Protein AF-A0A7K2XNW2-F1 (afdb_monomer_lite)

Foldseek 3Di:
DKAALLLLVQLQVCCPPPRVHQKWWKDAPRIIDGQADFPLLVVQCVVCVVVVVNVLFDDGDRDDRSPDDDADDPDDDPDRGMDTPGHHPDPDIDHHHNVSSNVSRVSSSVVVVVVVVVVPPDDDPDPPDPDDDPVPDD

Radius of gyration: 20.9 Å; chains: 1; bounding box: 49×39×75 Å

pLDDT: mean 84.04, std 12.03, range [52.31, 97.38]

Sequence (138 aa):
VNVDPVFGRRMLDKLWTEGPGSGPVAVHRGRTLLFAAPGTAQRLPALLDWEEWGEEVPRPLCHGLGDAVTVPPLAPSGSAGPRWLVAPDTRHPWLPGPEVVLWACVRAVRAASAADVRVSIFPPADPGANVYDVSRRR

Structure (mmCIF, N/CA/C/O backbone):
data_AF-A0A7K2XNW2-F1
#
_e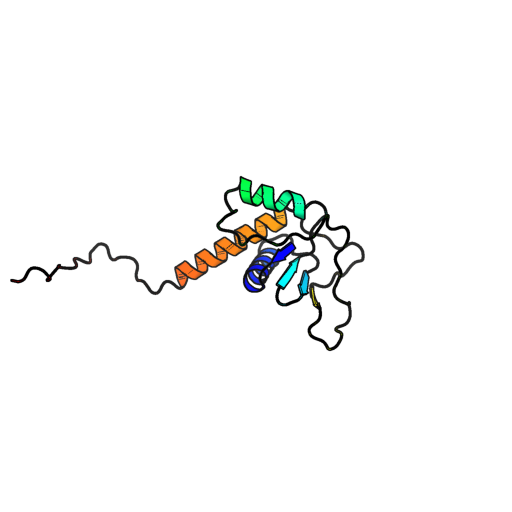ntry.id   AF-A0A7K2XNW2-F1
#
loop_
_atom_site.group_PDB
_atom_site.id
_atom_site.type_symbol
_atom_site.label_atom_id
_atom_site.label_alt_id
_atom_site.label_comp_id
_atom_site.label_asym_id
_atom_site.label_entity_id
_atom_site.label_seq_id
_atom_site.pdbx_PDB_ins_code
_atom_site.Cartn_x
_atom_site.Cartn_y
_atom_site.Cartn_z
_atom_site.occupancy
_atom_site.B_iso_or_equiv
_atom_site.auth_seq_id
_atom_site.auth_comp_id
_atom_site.auth_asym_id
_atom_site.auth_atom_id
_atom_site.pdbx_PDB_model_num
ATOM 1 N N . VAL A 1 1 ? 7.592 -0.629 1.843 1.00 90.25 1 VAL A N 1
ATOM 2 C CA . VAL A 1 1 ? 6.930 -0.532 3.165 1.00 90.25 1 VAL A CA 1
ATOM 3 C C . VAL A 1 1 ? 6.565 -1.932 3.629 1.00 90.25 1 VAL A C 1
ATOM 5 O O . VAL A 1 1 ? 5.984 -2.677 2.853 1.00 90.25 1 VAL A O 1
ATOM 8 N N . ASN A 1 2 ? 6.973 -2.325 4.833 1.00 91.75 2 ASN A N 1
ATOM 9 C CA . ASN A 1 2 ? 6.875 -3.691 5.339 1.00 91.75 2 ASN A CA 1
ATOM 10 C C . ASN A 1 2 ? 6.042 -3.733 6.626 1.00 91.75 2 ASN A C 1
ATOM 12 O O . ASN A 1 2 ? 6.386 -3.103 7.627 1.00 91.75 2 ASN A O 1
ATOM 16 N N . VAL A 1 3 ? 4.958 -4.500 6.607 1.00 94.31 3 VAL A N 1
ATOM 17 C CA . VAL A 1 3 ? 3.969 -4.556 7.686 1.00 94.31 3 VAL A CA 1
ATOM 18 C C . VAL A 1 3 ? 3.624 -5.989 8.074 1.00 94.31 3 VAL A C 1
ATOM 20 O O . VAL A 1 3 ? 3.862 -6.938 7.325 1.00 94.31 3 VAL A O 1
ATOM 23 N N . ASP A 1 4 ? 3.057 -6.137 9.269 1.00 93.88 4 ASP A N 1
ATOM 24 C CA . ASP A 1 4 ? 2.453 -7.388 9.726 1.00 93.88 4 ASP A CA 1
ATOM 25 C C . ASP A 1 4 ? 1.409 -7.910 8.711 1.00 93.88 4 ASP A C 1
ATOM 27 O O . ASP A 1 4 ? 0.746 -7.103 8.051 1.00 93.88 4 ASP A O 1
ATOM 31 N N . PRO A 1 5 ? 1.254 -9.235 8.535 1.00 92.31 5 PRO A N 1
ATOM 32 C CA . PRO A 1 5 ? 0.340 -9.815 7.553 1.00 92.31 5 PRO A CA 1
ATOM 33 C C . PRO A 1 5 ? -1.125 -9.404 7.730 1.00 92.31 5 PRO A C 1
ATOM 35 O O . PRO A 1 5 ? -1.791 -9.149 6.727 1.00 92.31 5 PRO A O 1
ATOM 38 N N . VAL A 1 6 ? -1.640 -9.306 8.960 1.00 94.50 6 VAL A N 1
ATOM 39 C CA . VAL A 1 6 ? -3.050 -8.950 9.196 1.00 94.50 6 VAL A CA 1
ATOM 40 C C . VAL A 1 6 ? -3.277 -7.480 8.870 1.00 94.50 6 VAL A C 1
ATOM 42 O O . VAL A 1 6 ? -4.218 -7.136 8.150 1.00 94.50 6 VAL A O 1
ATOM 45 N N . PHE A 1 7 ? -2.380 -6.614 9.346 1.00 95.69 7 PHE A N 1
ATOM 46 C CA . PHE A 1 7 ? -2.440 -5.188 9.036 1.00 95.69 7 PHE A CA 1
ATOM 47 C C . PHE A 1 7 ? -2.282 -4.938 7.530 1.00 95.69 7 PHE A C 1
ATOM 49 O O . PHE A 1 7 ? -3.096 -4.244 6.925 1.00 95.69 7 PHE A O 1
ATOM 56 N N . GLY A 1 8 ? -1.311 -5.599 6.896 1.00 95.56 8 GLY A N 1
ATOM 57 C CA . GLY A 1 8 ? -1.094 -5.542 5.453 1.00 95.56 8 GLY A CA 1
ATOM 58 C C . GLY A 1 8 ? -2.303 -6.011 4.650 1.00 95.56 8 GLY A C 1
ATOM 59 O O . GLY A 1 8 ? -2.691 -5.341 3.697 1.00 95.56 8 GLY A O 1
ATOM 60 N N . ARG A 1 9 ? -2.969 -7.100 5.054 1.00 95.62 9 ARG A N 1
ATOM 61 C CA . ARG A 1 9 ? -4.192 -7.561 4.380 1.00 95.62 9 ARG A CA 1
ATOM 62 C C . ARG A 1 9 ? -5.308 -6.520 4.438 1.00 95.62 9 ARG A C 1
ATOM 64 O O . ARG A 1 9 ? -5.983 -6.332 3.427 1.00 95.62 9 ARG A O 1
ATOM 71 N N . ARG A 1 10 ? -5.489 -5.849 5.583 1.00 96.56 10 ARG A N 1
ATOM 72 C CA . ARG A 1 10 ? -6.475 -4.766 5.752 1.00 96.56 10 ARG A CA 1
ATOM 73 C C . ARG A 1 10 ? -6.122 -3.543 4.908 1.00 96.56 10 ARG A C 1
ATOM 75 O O . ARG A 1 10 ? -7.007 -2.986 4.269 1.00 96.56 10 ARG A O 1
ATOM 82 N N . MET A 1 11 ? -4.845 -3.159 4.855 1.00 97.31 11 MET A N 1
ATOM 83 C CA . MET A 1 11 ? -4.386 -2.083 3.969 1.00 97.31 11 MET A CA 1
ATOM 84 C C . MET A 1 11 ? -4.707 -2.393 2.503 1.00 97.31 11 MET A C 1
ATOM 86 O O . MET A 1 11 ? -5.260 -1.543 1.813 1.00 97.31 11 MET A O 1
ATOM 90 N N . LEU A 1 12 ? -4.395 -3.608 2.035 1.00 96.81 12 LEU A N 1
ATOM 91 C CA . LEU A 1 12 ? -4.670 -4.031 0.655 1.00 96.81 12 LEU A CA 1
ATOM 92 C C . LEU A 1 12 ? -6.160 -4.046 0.342 1.00 96.81 12 LEU A C 1
ATOM 94 O O . LEU A 1 12 ? -6.558 -3.601 -0.729 1.00 96.81 12 LEU A O 1
ATOM 98 N N . ASP A 1 13 ? -6.970 -4.513 1.291 1.00 96.88 13 ASP A N 1
ATOM 99 C CA . ASP A 1 13 ? -8.422 -4.480 1.168 1.00 96.88 13 ASP A CA 1
ATOM 100 C C . ASP A 1 13 ? -8.900 -3.054 0.883 1.00 96.88 13 ASP A C 1
ATOM 102 O O . ASP A 1 13 ? -9.543 -2.806 -0.131 1.00 96.88 13 ASP A O 1
ATOM 106 N N . LYS A 1 14 ? -8.459 -2.089 1.699 1.00 97.38 14 LYS A N 1
ATOM 107 C CA . LYS A 1 14 ? -8.818 -0.678 1.528 1.00 97.38 14 LYS A CA 1
ATOM 108 C C . LYS A 1 14 ? -8.292 -0.074 0.238 1.00 97.38 14 LYS A C 1
ATOM 110 O O . LYS A 1 14 ? -9.045 0.608 -0.451 1.00 97.38 14 LYS A O 1
ATOM 115 N N . LEU A 1 15 ? -7.045 -0.354 -0.128 1.00 96.94 15 LEU A N 1
ATOM 116 C CA . LEU A 1 15 ? -6.458 0.134 -1.376 1.00 96.94 15 LEU A CA 1
ATOM 117 C C . LEU A 1 15 ? -7.236 -0.317 -2.614 1.00 96.94 15 LEU A C 1
ATOM 119 O O . LEU A 1 15 ? -7.286 0.438 -3.577 1.00 96.94 15 LEU A O 1
ATOM 123 N N . TRP A 1 16 ? -7.841 -1.504 -2.593 1.00 95.31 16 TRP A N 1
ATOM 124 C CA . TRP A 1 16 ? -8.622 -2.019 -3.719 1.00 95.31 16 TRP A CA 1
ATOM 125 C C . TRP A 1 16 ? -10.094 -1.633 -3.685 1.00 95.31 16 TRP A C 1
ATOM 127 O O . TRP A 1 16 ? -10.679 -1.412 -4.741 1.00 95.31 16 TRP A O 1
ATOM 137 N N . THR A 1 17 ? -10.709 -1.566 -2.505 1.00 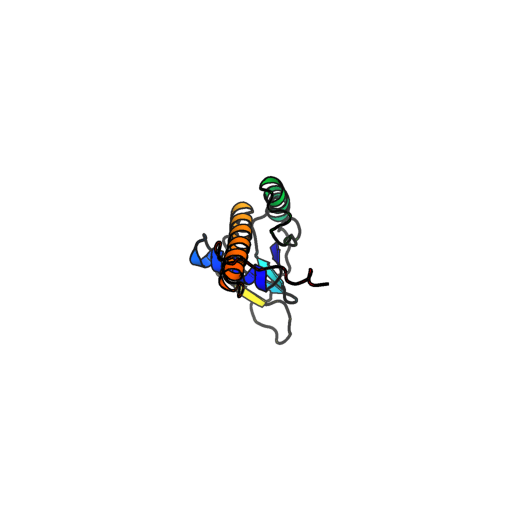96.56 17 THR A N 1
ATOM 138 C CA . THR A 1 17 ? -12.145 -1.277 -2.402 1.00 96.56 17 THR A CA 1
ATOM 139 C C . THR A 1 17 ? -12.451 0.215 -2.467 1.00 96.56 17 THR A C 1
ATOM 141 O O . THR A 1 17 ? -13.503 0.600 -2.962 1.00 96.56 17 THR A O 1
ATOM 144 N N . GLU A 1 18 ? -11.569 1.053 -1.919 1.00 96.81 18 GLU A N 1
ATOM 145 C CA . GLU A 1 18 ? -11.819 2.488 -1.705 1.00 96.81 18 GLU A CA 1
ATOM 146 C C . GLU A 1 18 ? -10.669 3.379 -2.210 1.00 96.81 18 GLU A C 1
ATOM 148 O O . GLU A 1 18 ? -10.824 4.597 -2.284 1.00 96.81 18 GLU A O 1
ATOM 153 N N . GLY A 1 19 ? -9.504 2.795 -2.501 1.00 95.31 19 GLY A N 1
ATOM 154 C CA . GLY A 1 19 ? -8.277 3.517 -2.817 1.00 95.31 19 GLY A CA 1
ATOM 155 C C . GLY A 1 19 ? -7.897 3.490 -4.301 1.00 95.31 19 GLY A C 1
ATOM 156 O O . GLY A 1 19 ? -8.608 2.931 -5.132 1.00 95.31 19 GLY A O 1
ATOM 157 N N . PRO A 1 20 ? -6.736 4.070 -4.646 1.00 93.94 20 PRO A N 1
ATOM 158 C CA . PRO A 1 20 ? -6.227 4.118 -6.019 1.00 93.94 20 PRO A CA 1
ATOM 159 C C . PRO A 1 20 ? -5.583 2.799 -6.496 1.00 93.94 20 PRO A C 1
ATOM 161 O O . PRO A 1 20 ? -4.994 2.764 -7.573 1.00 93.94 20 PRO A O 1
ATOM 164 N N . GLY A 1 21 ? -5.644 1.724 -5.705 1.00 94.19 21 GLY A N 1
ATOM 165 C CA . GLY A 1 21 ? -4.885 0.492 -5.924 1.00 94.19 21 GLY A CA 1
ATOM 166 C C . GLY A 1 21 ? -3.572 0.433 -5.133 1.00 94.19 21 GLY A C 1
ATOM 167 O O . GLY A 1 21 ? -3.155 1.396 -4.494 1.00 94.19 21 GLY A O 1
ATOM 168 N N . SER A 1 22 ? -2.923 -0.736 -5.136 1.00 93.25 22 SER A N 1
ATOM 169 C CA . SER A 1 22 ? -1.744 -1.023 -4.298 1.00 93.25 22 SER A CA 1
ATOM 170 C C . SER A 1 22 ? -0.398 -0.923 -5.019 1.00 93.25 22 SER A C 1
ATOM 172 O O . SER A 1 22 ? 0.628 -0.803 -4.359 1.00 93.25 22 SER A O 1
ATOM 174 N N . GLY A 1 23 ? -0.368 -1.031 -6.350 1.00 92.94 23 GLY A N 1
ATOM 175 C CA . GLY A 1 23 ? 0.868 -1.378 -7.059 1.00 92.94 23 GLY A CA 1
ATOM 176 C C . GLY A 1 23 ? 1.361 -2.791 -6.689 1.00 92.94 23 GLY A C 1
ATOM 177 O O . GLY A 1 23 ? 0.573 -3.596 -6.174 1.00 92.94 23 GLY A O 1
ATOM 178 N N . PRO A 1 24 ? 2.642 -3.116 -6.945 1.00 93.62 24 PRO A N 1
ATOM 179 C CA . PRO A 1 24 ? 3.215 -4.425 -6.649 1.00 93.62 24 PRO A CA 1
ATOM 180 C C . PRO A 1 24 ? 3.289 -4.716 -5.147 1.00 93.62 24 PRO A C 1
ATOM 182 O O . PRO A 1 24 ? 3.636 -3.858 -4.330 1.00 93.62 24 PRO A O 1
ATOM 185 N N . VAL A 1 25 ? 3.015 -5.968 -4.786 1.00 94.38 25 VAL A N 1
ATOM 186 C CA . VAL A 1 25 ? 2.964 -6.432 -3.398 1.00 94.38 25 VAL A CA 1
ATOM 187 C C . VAL A 1 25 ? 3.559 -7.821 -3.296 1.00 94.38 25 VAL A C 1
ATOM 189 O O . VAL A 1 25 ? 3.200 -8.723 -4.052 1.00 94.38 25 VAL A O 1
ATOM 192 N N . ALA A 1 26 ? 4.415 -8.025 -2.306 1.00 92.94 26 ALA A N 1
ATOM 193 C CA . ALA A 1 26 ? 5.018 -9.312 -2.013 1.00 92.94 26 ALA A CA 1
ATOM 194 C C . ALA A 1 26 ? 4.768 -9.750 -0.569 1.00 92.94 26 ALA A C 1
ATOM 196 O O . ALA A 1 26 ? 4.431 -8.950 0.301 1.00 92.94 26 ALA A O 1
ATOM 197 N N . VAL A 1 27 ? 4.984 -11.034 -0.309 1.00 90.50 27 VAL A N 1
ATOM 198 C CA . VAL A 1 27 ? 5.125 -11.586 1.037 1.00 90.50 27 VAL A CA 1
ATOM 199 C C . VAL A 1 27 ? 6.538 -12.107 1.195 1.00 90.50 27 VAL A C 1
ATOM 201 O O . VAL A 1 27 ? 7.029 -12.840 0.339 1.00 90.50 27 VAL A O 1
ATOM 204 N N . HIS A 1 28 ? 7.178 -11.754 2.306 1.00 86.31 28 HIS A N 1
ATOM 205 C CA . HIS A 1 28 ? 8.496 -12.259 2.680 1.00 86.31 28 HIS A CA 1
ATOM 206 C C . HIS A 1 28 ? 8.559 -12.481 4.185 1.00 86.31 28 HIS A C 1
ATOM 208 O O . HIS A 1 28 ? 8.239 -11.577 4.955 1.00 86.31 28 HIS A O 1
ATOM 214 N N . ARG A 1 29 ? 8.961 -13.686 4.611 1.00 85.25 29 ARG A N 1
ATOM 215 C CA . ARG A 1 29 ? 9.050 -14.074 6.035 1.00 85.25 29 ARG A CA 1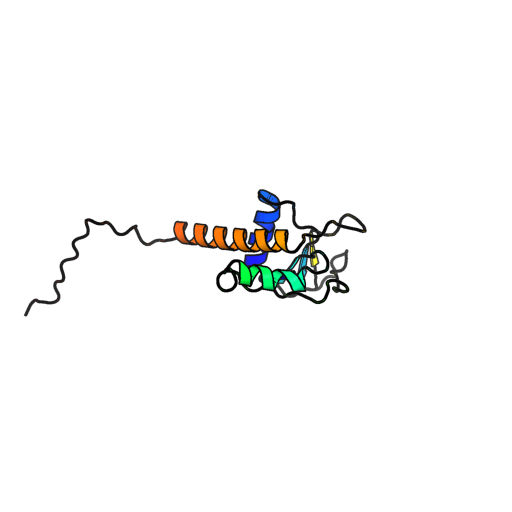
ATOM 216 C C . ARG A 1 29 ? 7.782 -13.737 6.834 1.00 85.25 29 ARG A C 1
ATOM 218 O O . ARG A 1 29 ? 7.847 -13.165 7.916 1.00 85.25 29 ARG A O 1
ATOM 225 N N . GLY A 1 30 ? 6.623 -14.055 6.257 1.00 87.75 30 GLY A N 1
ATOM 226 C CA . GLY A 1 30 ? 5.318 -13.830 6.881 1.00 87.75 30 GLY A CA 1
ATOM 227 C C . GLY A 1 30 ? 4.858 -12.375 6.908 1.00 87.75 30 GLY A C 1
ATOM 228 O O . GLY A 1 30 ? 3.793 -12.119 7.443 1.00 87.75 30 GLY A O 1
ATOM 229 N N . ARG A 1 31 ? 5.605 -11.428 6.330 1.00 91.00 31 ARG A N 1
ATOM 230 C CA . ARG A 1 31 ? 5.258 -10.003 6.319 1.00 91.00 31 ARG A CA 1
ATOM 231 C C . ARG A 1 31 ? 4.844 -9.533 4.936 1.00 91.00 31 ARG A C 1
ATOM 233 O O . ARG A 1 31 ? 5.331 -10.058 3.933 1.00 91.00 31 ARG A O 1
ATOM 240 N N . THR A 1 32 ? 3.975 -8.529 4.891 1.00 93.62 32 THR A N 1
ATOM 241 C CA . THR A 1 32 ? 3.522 -7.918 3.637 1.00 93.62 32 THR A CA 1
ATOM 242 C C . THR A 1 32 ? 4.463 -6.785 3.250 1.00 93.62 32 THR A C 1
ATOM 244 O O . THR A 1 32 ? 4.688 -5.858 4.026 1.00 93.62 32 THR A O 1
ATOM 247 N N . LEU A 1 33 ? 5.002 -6.861 2.038 1.00 92.56 33 LEU A N 1
ATOM 248 C CA . LEU A 1 33 ? 5.875 -5.876 1.414 1.00 92.56 33 LEU A CA 1
ATOM 249 C C . LEU A 1 33 ? 5.099 -5.122 0.332 1.00 92.56 33 LEU A C 1
ATOM 251 O O . LEU A 1 33 ? 4.875 -5.654 -0.752 1.00 92.56 33 LEU A O 1
ATOM 255 N N . LEU A 1 34 ? 4.723 -3.877 0.614 1.00 92.81 34 LEU A N 1
ATOM 256 C CA . LEU A 1 34 ? 4.174 -2.942 -0.366 1.00 92.81 34 LEU A CA 1
ATOM 257 C C . LEU A 1 34 ? 5.325 -2.168 -1.019 1.00 92.81 34 LEU A C 1
ATOM 259 O O . LEU A 1 34 ? 6.091 -1.489 -0.319 1.00 92.81 34 LEU A O 1
ATOM 263 N N . PHE A 1 35 ? 5.461 -2.272 -2.339 1.00 92.06 35 PHE A N 1
ATOM 264 C CA . PHE A 1 35 ? 6.410 -1.455 -3.092 1.00 92.06 35 PHE A CA 1
ATOM 265 C C . PHE A 1 35 ? 5.829 -0.049 -3.213 1.00 92.06 35 PHE A C 1
ATOM 267 O O . PHE A 1 35 ? 4.682 0.106 -3.606 1.00 92.06 35 PHE A O 1
ATOM 274 N N . ALA A 1 36 ? 6.594 0.963 -2.816 1.00 92.25 36 ALA A N 1
ATOM 275 C CA . ALA A 1 36 ? 6.128 2.342 -2.710 1.00 92.25 36 ALA A CA 1
ATOM 276 C C . ALA A 1 36 ? 7.092 3.280 -3.435 1.00 92.25 36 ALA A C 1
ATOM 278 O O . ALA A 1 36 ? 8.251 2.921 -3.658 1.00 92.25 36 ALA A O 1
ATOM 279 N N . ALA A 1 37 ? 6.616 4.468 -3.798 1.00 92.19 37 ALA A N 1
ATOM 280 C CA . ALA A 1 37 ? 7.417 5.438 -4.529 1.00 92.19 37 ALA A CA 1
ATOM 281 C C . ALA A 1 37 ? 8.669 5.848 -3.721 1.00 92.19 37 ALA A C 1
ATOM 283 O O . ALA A 1 37 ? 8.600 5.909 -2.483 1.00 92.19 37 ALA A O 1
ATOM 284 N N . PRO A 1 38 ? 9.802 6.159 -4.381 1.00 89.81 38 PRO A N 1
ATOM 285 C CA . PRO A 1 38 ? 10.990 6.688 -3.712 1.00 89.81 38 PRO A CA 1
ATOM 286 C C . PRO A 1 38 ? 10.659 7.876 -2.799 1.00 89.81 38 PRO A C 1
ATOM 288 O O . PRO A 1 38 ? 9.769 8.671 -3.098 1.00 89.81 38 PRO A O 1
ATOM 291 N N . GLY A 1 39 ? 11.342 7.990 -1.659 1.00 89.25 39 GLY A N 1
ATOM 292 C CA . GLY A 1 39 ? 11.047 9.025 -0.656 1.00 89.25 39 GLY A CA 1
ATOM 293 C C . GLY A 1 39 ? 9.935 8.659 0.341 1.00 89.25 39 GLY A C 1
ATOM 294 O O . GLY A 1 39 ? 9.832 9.278 1.403 1.00 89.25 39 GLY A O 1
ATOM 295 N N . THR A 1 40 ? 9.124 7.628 0.059 1.00 92.12 40 THR A N 1
ATOM 296 C CA . THR A 1 40 ? 8.047 7.193 0.970 1.00 92.12 40 THR A CA 1
ATOM 297 C C . THR A 1 40 ? 8.591 6.773 2.332 1.00 92.12 40 THR A C 1
ATOM 299 O O . THR A 1 40 ? 8.016 7.116 3.360 1.00 92.12 40 THR A O 1
ATOM 302 N N . ALA A 1 41 ? 9.718 6.060 2.350 1.00 89.44 41 ALA A N 1
ATOM 303 C CA . ALA A 1 41 ? 10.337 5.571 3.576 1.00 89.44 41 ALA A CA 1
ATOM 304 C C . ALA A 1 41 ? 10.755 6.697 4.535 1.00 89.44 41 ALA A C 1
ATOM 306 O O . ALA A 1 41 ? 10.712 6.515 5.747 1.00 89.44 41 ALA A O 1
ATOM 307 N N . GLN A 1 42 ? 11.141 7.849 3.985 1.00 88.06 42 GLN A N 1
ATOM 308 C CA . GLN A 1 42 ? 11.571 9.029 4.728 1.00 88.06 42 GLN A CA 1
ATOM 309 C C . GLN A 1 42 ? 10.369 9.848 5.202 1.00 88.06 42 GLN A C 1
ATOM 311 O O . GLN A 1 42 ? 10.352 10.334 6.329 1.00 88.06 42 GLN A O 1
ATOM 316 N N . ARG A 1 43 ? 9.359 10.009 4.339 1.00 91.69 43 ARG A N 1
ATOM 317 C CA . ARG A 1 43 ? 8.238 10.925 4.582 1.00 91.69 43 ARG A CA 1
ATOM 318 C C . ARG A 1 43 ? 7.099 10.302 5.386 1.00 91.69 43 ARG A C 1
ATOM 320 O O . ARG A 1 43 ? 6.448 11.008 6.147 1.00 91.69 43 ARG A O 1
ATOM 327 N N . LEU A 1 44 ? 6.863 8.995 5.251 1.00 92.00 44 LEU A N 1
ATOM 328 C CA . LEU A 1 44 ? 5.757 8.309 5.925 1.00 92.00 44 LEU A CA 1
ATOM 329 C C . LEU A 1 44 ? 5.830 8.385 7.463 1.00 92.00 44 LEU A C 1
ATOM 331 O O . LEU A 1 44 ? 4.800 8.699 8.054 1.00 92.00 44 LEU A O 1
ATOM 335 N N . PRO A 1 45 ? 6.981 8.150 8.130 1.00 89.19 45 PRO A N 1
ATOM 336 C CA . PRO A 1 45 ? 7.061 8.290 9.585 1.00 89.19 45 PRO A CA 1
ATOM 337 C C . PRO A 1 45 ? 6.695 9.702 10.055 1.00 89.19 45 PRO A C 1
ATOM 339 O O . PRO A 1 45 ? 5.874 9.847 10.951 1.00 89.19 45 PRO A O 1
ATOM 342 N N . ALA A 1 46 ? 7.213 10.732 9.376 1.00 90.19 46 ALA A N 1
ATOM 343 C CA . ALA A 1 46 ? 6.909 12.123 9.701 1.00 90.19 46 ALA A CA 1
ATOM 344 C C . ALA A 1 46 ? 5.416 12.454 9.548 1.00 90.19 46 ALA A C 1
ATOM 346 O O . ALA A 1 46 ? 4.880 13.185 10.372 1.00 90.19 46 ALA A O 1
ATOM 347 N N . LEU A 1 47 ? 4.741 11.910 8.527 1.00 92.50 47 LEU A N 1
ATOM 348 C CA . LEU A 1 47 ? 3.296 12.090 8.347 1.00 92.50 47 LEU A CA 1
ATOM 349 C C . LEU A 1 47 ? 2.477 11.396 9.442 1.00 92.50 47 LEU A C 1
ATOM 351 O O . LEU A 1 47 ? 1.516 11.974 9.937 1.00 92.50 47 LEU A O 1
ATOM 355 N N . LEU A 1 48 ? 2.862 10.176 9.828 1.00 90.94 48 LEU A N 1
ATOM 356 C CA . LEU A 1 48 ? 2.203 9.445 10.914 1.00 90.94 48 LEU A CA 1
ATOM 357 C C . LEU A 1 48 ? 2.336 10.175 12.252 1.00 90.94 48 LEU A C 1
ATOM 359 O O . LEU A 1 48 ? 1.377 10.211 13.016 1.00 90.94 48 LEU A O 1
ATOM 363 N N . ASP A 1 49 ? 3.506 10.754 12.522 1.00 87.75 49 ASP A N 1
ATOM 364 C CA . ASP A 1 49 ? 3.739 11.514 13.747 1.00 87.75 49 ASP A CA 1
ATOM 365 C C . ASP A 1 49 ? 2.987 12.863 13.720 1.00 87.75 49 ASP A C 1
ATOM 367 O O . ASP A 1 49 ? 2.389 13.245 14.722 1.00 87.75 49 ASP A O 1
ATOM 371 N N . TRP A 1 50 ? 2.958 13.565 12.577 1.00 85.88 50 TRP A N 1
ATOM 372 C CA . TRP A 1 50 ? 2.248 14.848 12.428 1.00 85.88 50 TRP A CA 1
ATOM 373 C C . TRP A 1 50 ? 0.733 14.740 12.583 1.00 85.88 50 TRP A C 1
ATOM 375 O O . TRP A 1 50 ? 0.111 15.633 13.146 1.00 85.88 50 TRP A O 1
ATOM 385 N N . GLU A 1 51 ? 0.132 13.679 12.052 1.00 78.62 51 GLU A N 1
ATOM 386 C CA . GLU A 1 51 ? -1.313 13.454 12.138 1.00 78.62 51 GLU A CA 1
ATOM 387 C C . GLU A 1 51 ? -1.728 12.715 13.428 1.00 78.62 51 GLU A C 1
ATOM 389 O O . GLU A 1 51 ? -2.858 12.244 13.522 1.00 78.62 51 GLU A O 1
ATOM 394 N N . GLU A 1 52 ? -0.822 12.594 14.407 1.00 83.44 52 GLU A N 1
ATOM 395 C CA . GLU A 1 52 ? -1.047 11.947 15.712 1.00 83.44 52 GLU A CA 1
ATOM 396 C C . GLU A 1 52 ? -1.408 10.444 15.634 1.00 83.44 52 GLU A C 1
ATOM 398 O O . GLU A 1 52 ? -1.778 9.825 16.628 1.00 83.44 52 GLU A O 1
ATOM 403 N N . TRP A 1 53 ? -1.211 9.799 14.478 1.00 85.62 53 TRP A N 1
ATOM 404 C CA . TRP A 1 53 ? -1.452 8.360 14.281 1.00 85.62 53 TRP A CA 1
ATOM 405 C C . TRP A 1 53 ? -0.305 7.462 14.758 1.00 85.62 53 TRP A C 1
ATOM 407 O O . TRP A 1 53 ? -0.414 6.238 14.665 1.00 85.62 53 TRP A O 1
ATOM 417 N N . GLY A 1 54 ? 0.810 8.032 15.222 1.00 75.81 54 GLY A N 1
ATOM 418 C CA . GLY A 1 54 ? 2.048 7.301 15.518 1.00 75.81 54 GLY A CA 1
ATOM 419 C C . GLY A 1 54 ? 1.914 6.159 16.537 1.00 75.81 54 GLY A C 1
ATOM 420 O O . GLY A 1 54 ? 2.679 5.196 16.452 1.00 75.81 54 GLY A O 1
ATOM 421 N N . GLU A 1 55 ? 0.947 6.247 17.456 1.00 82.12 55 GLU A N 1
ATOM 422 C CA . GLU A 1 55 ? 0.649 5.208 18.458 1.00 82.12 55 GLU A CA 1
ATOM 423 C C . GLU A 1 55 ? -0.457 4.237 18.003 1.00 82.12 55 GLU A C 1
ATOM 425 O O . GLU A 1 55 ? -0.433 3.055 18.344 1.00 82.12 55 GLU A O 1
ATOM 430 N N . GLU A 1 56 ? -1.420 4.708 17.206 1.00 85.69 56 GLU A N 1
ATOM 431 C CA . GLU A 1 56 ? -2.560 3.900 16.748 1.00 85.69 56 GLU A CA 1
ATOM 432 C C . GLU A 1 56 ? -2.221 3.015 15.540 1.00 85.69 56 GLU A C 1
ATOM 434 O O . GLU A 1 56 ? -2.783 1.931 15.360 1.00 85.69 56 GLU A O 1
ATOM 439 N N . VAL A 1 57 ? -1.307 3.476 14.683 1.00 88.25 57 VAL A N 1
ATOM 440 C CA . VAL A 1 57 ? -0.863 2.746 13.496 1.00 88.25 57 VAL A CA 1
ATOM 441 C C . VAL A 1 57 ? 0.360 1.897 13.846 1.00 88.25 57 VAL A C 1
ATOM 443 O O . VAL A 1 57 ? 1.403 2.447 14.206 1.00 88.25 57 VAL A O 1
ATOM 446 N N . PRO A 1 58 ? 0.313 0.564 13.642 1.00 86.56 58 PRO A N 1
ATOM 447 C CA . PRO A 1 58 ? 1.501 -0.272 13.758 1.00 86.56 58 PRO A CA 1
ATOM 448 C C . PRO A 1 58 ? 2.610 0.252 12.841 1.00 86.56 58 PRO A C 1
ATOM 450 O O . PRO A 1 58 ? 2.452 0.246 11.617 1.00 86.56 58 PRO A O 1
ATOM 453 N N . ARG A 1 59 ? 3.730 0.704 13.425 1.00 83.75 59 ARG A N 1
ATOM 454 C CA . ARG A 1 59 ? 4.802 1.379 12.679 1.00 83.75 59 ARG A CA 1
ATOM 455 C C . ARG A 1 59 ? 5.325 0.487 11.542 1.00 83.75 59 ARG A C 1
ATOM 457 O O . ARG A 1 59 ? 5.914 -0.567 11.808 1.00 83.75 59 ARG A O 1
ATOM 464 N N . PRO A 1 60 ? 5.138 0.883 10.267 1.00 87.44 60 PRO A N 1
ATOM 465 C CA . PRO A 1 60 ? 5.656 0.116 9.147 1.00 87.44 60 PRO A CA 1
ATOM 466 C C . PRO A 1 60 ? 7.183 0.159 9.112 1.00 87.44 60 PRO A C 1
ATOM 468 O O . PRO A 1 60 ? 7.795 1.217 9.249 1.00 87.44 60 PRO A O 1
ATOM 471 N N . LEU A 1 61 ? 7.813 -0.980 8.833 1.00 87.56 61 LEU A N 1
ATOM 472 C CA . LEU A 1 61 ? 9.243 -1.025 8.554 1.00 87.56 61 LEU A CA 1
ATOM 473 C C . LEU A 1 61 ? 9.482 -0.475 7.144 1.00 87.56 61 LEU A C 1
ATOM 475 O O . LEU A 1 61 ? 9.015 -1.023 6.142 1.00 87.56 61 LEU A O 1
ATOM 479 N N . CYS A 1 62 ? 10.200 0.635 7.054 1.00 86.50 62 CYS A N 1
ATOM 480 C CA . CYS A 1 62 ? 10.519 1.270 5.786 1.00 86.50 62 CYS A CA 1
ATOM 481 C C . CYS A 1 62 ? 11.948 0.900 5.369 1.00 86.50 62 CYS A C 1
ATOM 483 O O . CYS A 1 62 ? 12.896 1.115 6.117 1.00 86.50 62 CYS A O 1
ATOM 485 N N . HIS A 1 63 ? 12.100 0.292 4.190 1.00 78.88 63 HIS A N 1
ATOM 486 C CA . HIS A 1 63 ? 13.397 -0.159 3.684 1.00 78.88 63 HIS A CA 1
ATOM 487 C C . HIS A 1 63 ? 13.996 0.890 2.735 1.00 78.88 63 HIS A C 1
ATOM 489 O O . HIS A 1 63 ? 13.457 1.087 1.648 1.00 78.88 63 HIS A O 1
ATOM 495 N N . GLY A 1 64 ? 15.110 1.511 3.146 1.00 69.00 64 GLY A N 1
ATOM 496 C CA . GLY A 1 64 ? 16.004 2.323 2.303 1.00 69.00 64 GLY A CA 1
ATOM 497 C C . GLY A 1 64 ? 15.361 3.513 1.579 1.00 69.00 64 GLY A C 1
ATOM 498 O O . GLY A 1 64 ? 14.258 3.942 1.902 1.00 69.00 64 GLY A O 1
ATOM 499 N N . LEU A 1 65 ? 16.053 4.061 0.574 1.00 65.06 65 LEU A N 1
ATOM 500 C CA . LEU A 1 65 ? 15.518 5.119 -0.304 1.00 65.06 65 LEU A CA 1
ATOM 501 C C . LEU A 1 65 ? 14.466 4.594 -1.300 1.00 65.06 65 LEU A C 1
ATOM 503 O O . LEU A 1 65 ? 13.833 5.382 -2.001 1.00 65.06 65 LEU A O 1
ATOM 507 N N . GLY A 1 66 ? 14.259 3.273 -1.344 1.00 59.69 66 GLY A N 1
ATOM 508 C CA . GLY A 1 66 ? 13.494 2.597 -2.394 1.00 59.69 66 GLY A CA 1
ATOM 509 C C . GLY A 1 66 ? 14.320 2.318 -3.654 1.00 59.69 66 GLY A C 1
ATOM 510 O O . GLY A 1 66 ? 13.752 2.025 -4.698 1.00 59.69 66 GLY A O 1
ATOM 511 N N . ASP A 1 67 ? 15.646 2.415 -3.563 1.00 57.28 67 ASP A N 1
ATOM 512 C CA . ASP A 1 67 ? 16.608 2.233 -4.652 1.00 57.28 67 ASP A CA 1
ATOM 513 C C . ASP A 1 67 ? 17.016 0.767 -4.868 1.00 57.28 67 ASP A C 1
ATOM 515 O O . ASP A 1 67 ? 17.335 0.379 -5.991 1.00 57.28 67 ASP A O 1
ATOM 519 N N . ALA A 1 68 ? 16.940 -0.071 -3.829 1.00 52.31 68 ALA A N 1
ATOM 520 C CA . ALA A 1 68 ? 17.104 -1.515 -3.960 1.00 52.31 68 ALA A CA 1
ATOM 521 C C . ALA A 1 68 ? 16.241 -2.296 -2.956 1.00 52.31 68 ALA A C 1
ATOM 523 O O . ALA A 1 68 ? 16.409 -2.207 -1.740 1.00 52.31 68 ALA A O 1
ATOM 524 N N . VAL A 1 69 ? 15.338 -3.128 -3.477 1.00 62.28 69 VAL A N 1
ATOM 525 C CA . VAL A 1 69 ? 14.644 -4.176 -2.719 1.00 62.28 69 VAL A CA 1
ATOM 526 C C . VAL A 1 69 ? 14.836 -5.477 -3.484 1.00 62.28 69 VAL A C 1
ATOM 528 O O . VAL A 1 69 ? 14.531 -5.538 -4.674 1.00 62.28 69 VAL A O 1
ATOM 531 N N . THR A 1 70 ? 15.330 -6.527 -2.822 1.00 66.31 70 THR A N 1
ATOM 532 C CA . THR A 1 70 ? 15.347 -7.869 -3.415 1.00 66.31 70 THR A CA 1
ATOM 533 C C . THR A 1 70 ? 13.905 -8.294 -3.672 1.00 66.31 70 THR A C 1
ATOM 535 O O . THR A 1 70 ? 13.141 -8.540 -2.737 1.00 66.31 70 THR A O 1
ATOM 538 N N . VAL A 1 71 ? 13.521 -8.329 -4.943 1.00 71.31 71 VAL A N 1
ATOM 539 C CA . VAL A 1 71 ? 12.173 -8.707 -5.363 1.00 71.31 71 VAL A CA 1
ATOM 540 C C . VAL A 1 71 ? 12.000 -10.227 -5.334 1.00 71.31 71 VAL A C 1
ATOM 542 O O . VAL A 1 71 ? 12.964 -10.957 -5.587 1.00 71.31 71 VAL A O 1
ATOM 545 N N . PRO A 1 72 ? 10.788 -10.733 -5.043 1.00 78.75 72 PRO A N 1
ATOM 546 C CA . PRO A 1 72 ? 10.479 -12.137 -5.262 1.00 78.75 72 PRO A CA 1
ATOM 547 C C . PRO A 1 72 ? 10.788 -12.569 -6.703 1.00 78.75 72 PRO A C 1
ATOM 549 O O . PRO A 1 72 ? 10.555 -11.788 -7.634 1.00 78.75 72 PRO A O 1
ATOM 552 N N . PRO A 1 73 ? 11.247 -13.815 -6.921 1.00 76.19 73 PRO A N 1
ATOM 553 C CA . PRO A 1 73 ? 11.328 -14.359 -8.269 1.00 76.19 73 PRO A CA 1
ATOM 554 C C . PRO A 1 73 ? 9.938 -14.341 -8.924 1.00 76.19 73 PRO A C 1
ATOM 556 O O . PRO A 1 73 ? 8.921 -14.563 -8.265 1.00 76.19 73 PRO A O 1
ATOM 559 N N . LEU A 1 74 ? 9.887 -14.060 -10.230 1.00 71.75 74 LEU A N 1
ATOM 560 C CA . LEU A 1 74 ? 8.627 -14.027 -10.988 1.00 71.75 74 LEU A CA 1
ATOM 561 C C . LEU A 1 74 ? 7.952 -15.407 -11.057 1.00 71.75 74 LEU A C 1
ATOM 563 O O . LEU A 1 74 ? 6.730 -15.486 -11.138 1.00 71.75 74 LEU A O 1
ATOM 567 N N . ALA A 1 75 ? 8.738 -16.483 -10.983 1.00 68.88 75 ALA A N 1
ATOM 568 C CA . ALA A 1 75 ? 8.248 -17.850 -10.863 1.00 68.88 75 ALA A CA 1
ATOM 569 C C . ALA A 1 75 ? 8.451 -18.364 -9.425 1.00 68.88 75 ALA A C 1
ATOM 571 O O . ALA A 1 75 ? 9.519 -18.134 -8.848 1.00 68.88 75 ALA A O 1
ATOM 572 N N . PRO A 1 76 ? 7.471 -19.077 -8.840 1.00 64.56 76 PRO A N 1
ATOM 573 C CA . PRO A 1 76 ? 7.619 -19.659 -7.513 1.00 64.56 76 PRO A CA 1
ATOM 574 C C . PRO A 1 76 ? 8.722 -20.724 -7.534 1.00 64.56 76 PRO A C 1
ATOM 576 O O . PRO A 1 76 ? 8.586 -21.763 -8.178 1.00 64.56 76 PRO A O 1
ATOM 579 N N . SER A 1 77 ? 9.825 -20.483 -6.825 1.00 64.25 77 SER A N 1
ATOM 580 C CA . SER A 1 77 ? 10.762 -21.548 -6.469 1.00 64.25 77 SER A CA 1
ATOM 581 C C . SER A 1 77 ? 10.173 -22.312 -5.282 1.00 64.25 77 SER A C 1
ATOM 583 O O . SER A 1 77 ? 9.578 -21.706 -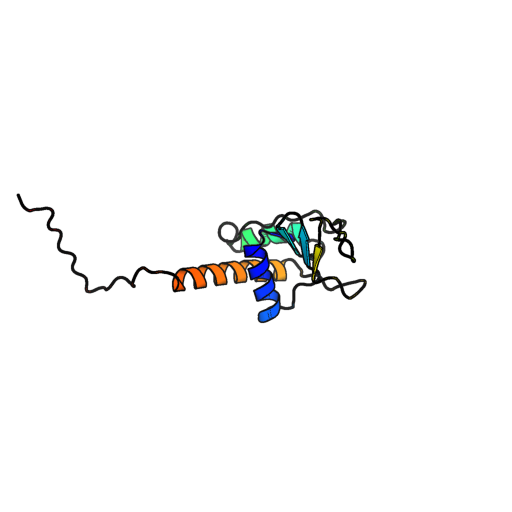4.397 1.00 64.25 77 SER A O 1
ATOM 585 N N . GLY A 1 78 ? 10.268 -23.644 -5.273 1.00 63.69 78 GLY A N 1
ATOM 586 C CA . GLY A 1 78 ? 9.541 -24.537 -4.352 1.00 63.69 78 GLY A CA 1
ATOM 587 C C . GLY A 1 78 ? 9.864 -24.427 -2.849 1.00 63.69 78 GLY A C 1
ATOM 588 O O . GLY A 1 78 ? 9.609 -25.376 -2.117 1.00 63.69 78 GLY A O 1
ATOM 589 N N . SER A 1 79 ? 10.429 -23.315 -2.370 1.00 63.97 79 SER A N 1
ATOM 590 C CA . SER A 1 79 ? 10.689 -23.045 -0.953 1.00 63.97 79 SER A CA 1
ATOM 591 C C . SER A 1 79 ? 9.841 -21.877 -0.436 1.00 63.97 79 SER A C 1
ATOM 593 O O . SER A 1 79 ? 9.296 -21.090 -1.207 1.00 63.97 79 SER A O 1
ATOM 595 N N . ALA A 1 80 ? 9.745 -21.739 0.892 1.00 69.81 80 ALA A N 1
ATOM 596 C CA . ALA A 1 80 ? 9.056 -20.652 1.606 1.00 69.81 80 ALA A CA 1
ATOM 597 C C . ALA A 1 80 ? 9.726 -19.262 1.439 1.00 69.81 80 ALA A C 1
ATOM 599 O O . ALA A 1 80 ? 9.768 -18.454 2.370 1.00 69.81 80 ALA A O 1
ATOM 600 N N . GLY A 1 81 ? 10.307 -19.007 0.267 1.00 76.75 81 GLY A N 1
ATOM 601 C CA . GLY A 1 81 ? 10.938 -17.760 -0.118 1.00 76.75 81 GLY A CA 1
ATOM 602 C C . GLY A 1 81 ? 9.932 -16.640 -0.397 1.00 76.75 81 GLY A C 1
ATOM 603 O O . GLY A 1 81 ? 8.715 -16.831 -0.301 1.00 76.75 81 GLY A O 1
ATOM 604 N N . PRO A 1 82 ? 10.437 -15.441 -0.723 1.00 83.44 82 PRO A N 1
ATOM 605 C CA . PRO A 1 82 ? 9.588 -14.317 -1.079 1.00 83.44 82 PRO A CA 1
ATOM 606 C C . PRO A 1 82 ? 8.689 -14.682 -2.270 1.00 83.44 82 PRO A C 1
ATOM 608 O O . PRO A 1 82 ? 9.152 -15.307 -3.223 1.00 83.44 82 PRO A O 1
ATOM 611 N N . ARG A 1 83 ? 7.415 -14.273 -2.233 1.00 88.88 83 ARG A N 1
ATOM 612 C CA . ARG A 1 83 ? 6.442 -14.501 -3.320 1.00 88.88 83 ARG A CA 1
ATOM 613 C C . ARG A 1 83 ? 5.598 -13.264 -3.597 1.00 88.88 83 ARG A C 1
ATOM 615 O O . ARG A 1 83 ? 5.322 -12.489 -2.683 1.00 88.88 83 ARG A O 1
ATOM 622 N N . TRP A 1 84 ? 5.143 -13.107 -4.833 1.00 91.44 84 TRP A N 1
ATOM 623 C CA . TRP A 1 84 ? 4.213 -12.042 -5.205 1.00 91.44 84 TRP A CA 1
ATOM 624 C C . TRP A 1 84 ? 2.796 -12.331 -4.684 1.00 91.44 84 TRP A C 1
ATOM 626 O O . TRP A 1 84 ? 2.294 -13.443 -4.824 1.00 91.44 84 TRP A O 1
ATOM 636 N N . LEU A 1 85 ? 2.159 -11.325 -4.078 1.00 91.75 85 LEU A N 1
ATOM 637 C CA . LEU A 1 85 ? 0.699 -11.251 -3.920 1.00 91.75 85 LEU A CA 1
ATOM 638 C C . LEU A 1 85 ? 0.076 -10.482 -5.086 1.00 91.75 85 LEU A C 1
ATOM 640 O O . LEU A 1 85 ? -0.990 -10.845 -5.569 1.00 91.75 85 LEU A O 1
ATOM 644 N N . VAL A 1 86 ? 0.769 -9.434 -5.532 1.00 92.62 86 VAL A N 1
ATOM 645 C CA . VAL A 1 86 ? 0.449 -8.640 -6.716 1.00 92.62 86 VAL A CA 1
ATOM 646 C C . VAL A 1 86 ? 1.756 -8.460 -7.469 1.00 92.62 86 VAL A C 1
ATOM 648 O O . VAL A 1 86 ? 2.630 -7.712 -7.028 1.00 92.62 86 VAL A O 1
ATOM 651 N N . ALA A 1 87 ? 1.935 -9.210 -8.551 1.00 90.88 87 ALA A N 1
ATOM 652 C CA . ALA A 1 87 ? 3.122 -9.083 -9.385 1.00 90.88 87 ALA A CA 1
ATOM 653 C C . ALA A 1 87 ? 3.045 -7.790 -10.220 1.00 90.88 87 ALA A C 1
ATOM 655 O O . ALA A 1 87 ? 1.943 -7.378 -10.585 1.00 90.88 87 ALA A O 1
ATOM 656 N N . PRO A 1 88 ? 4.183 -7.147 -10.535 1.00 89.81 88 PRO A N 1
ATOM 657 C CA . PRO A 1 88 ? 4.196 -6.078 -11.524 1.00 89.81 88 PRO A CA 1
ATOM 658 C C . PRO A 1 88 ? 3.794 -6.636 -12.895 1.00 89.81 88 PRO A C 1
ATOM 660 O O . PRO A 1 88 ? 4.318 -7.656 -13.339 1.00 89.81 88 PRO A O 1
ATOM 663 N N . ASP A 1 89 ? 2.871 -5.953 -13.561 1.00 85.56 89 ASP A N 1
ATOM 664 C CA . ASP A 1 89 ? 2.390 -6.258 -14.913 1.00 85.56 89 ASP A CA 1
ATOM 665 C C . ASP A 1 89 ? 3.191 -5.527 -16.006 1.00 85.56 89 ASP A C 1
ATOM 667 O O . ASP A 1 89 ? 3.185 -5.918 -17.173 1.00 85.56 89 ASP A O 1
ATOM 671 N N . THR A 1 90 ? 3.917 -4.476 -15.622 1.00 89.12 90 THR A N 1
ATOM 672 C CA . THR A 1 90 ? 4.707 -3.616 -16.504 1.00 89.12 90 THR A CA 1
ATOM 673 C C . THR A 1 90 ? 6.117 -3.395 -15.958 1.00 89.12 90 THR A C 1
ATOM 675 O O . THR A 1 90 ? 6.415 -3.641 -14.789 1.00 89.12 90 THR A O 1
ATOM 678 N N . ARG A 1 91 ? 7.019 -2.898 -16.817 1.00 84.69 91 ARG A N 1
ATOM 679 C CA . ARG A 1 91 ? 8.409 -2.575 -16.442 1.00 84.69 91 ARG A CA 1
ATOM 680 C C . ARG A 1 91 ? 8.506 -1.424 -15.436 1.00 84.69 91 ARG A C 1
ATOM 682 O O . ARG A 1 91 ? 9.452 -1.367 -14.654 1.00 84.69 91 ARG A O 1
ATOM 689 N N . HIS A 1 92 ? 7.549 -0.504 -15.490 1.00 87.38 92 HIS A N 1
ATOM 690 C CA . HIS A 1 92 ? 7.490 0.695 -14.661 1.00 87.38 92 HIS A CA 1
ATOM 691 C C . HIS A 1 92 ? 6.112 0.760 -13.998 1.00 87.38 92 HIS A C 1
ATOM 693 O O . HIS A 1 92 ? 5.287 1.586 -14.390 1.00 87.38 92 HIS A O 1
ATOM 699 N N . PRO A 1 93 ? 5.833 -0.147 -13.043 1.00 90.88 93 PRO A N 1
ATOM 700 C CA . PRO A 1 93 ? 4.539 -0.187 -12.386 1.00 90.88 93 PRO A CA 1
ATOM 701 C C . PRO A 1 93 ? 4.322 1.106 -11.603 1.00 90.88 93 PRO A C 1
ATOM 703 O O . PRO A 1 93 ? 5.265 1.690 -11.062 1.00 90.88 93 PRO A O 1
ATOM 706 N N . TRP A 1 94 ? 3.068 1.534 -11.500 1.00 93.44 94 TRP A N 1
ATOM 707 C CA . TRP A 1 94 ? 2.718 2.607 -10.581 1.00 93.44 94 TRP A CA 1
ATOM 708 C C . TRP A 1 94 ? 3.010 2.179 -9.137 1.00 93.44 94 TRP A C 1
ATOM 710 O O . TRP A 1 94 ? 2.744 1.038 -8.748 1.00 93.44 94 TRP A O 1
ATOM 720 N N . LEU A 1 95 ? 3.555 3.105 -8.346 1.00 93.44 95 LEU A N 1
ATOM 721 C CA . LEU A 1 95 ? 3.896 2.884 -6.946 1.00 93.44 95 LEU A CA 1
ATOM 722 C C . LEU A 1 95 ? 3.143 3.891 -6.065 1.00 93.44 95 LEU A C 1
ATOM 724 O O . LEU A 1 95 ? 3.228 5.093 -6.335 1.00 93.44 95 LEU A O 1
ATOM 728 N N . PRO A 1 96 ? 2.458 3.451 -4.994 1.00 95.44 96 PRO A N 1
ATOM 729 C CA . PRO A 1 96 ? 1.826 4.361 -4.051 1.00 95.44 96 PRO A CA 1
ATOM 730 C C . PRO A 1 96 ? 2.870 5.263 -3.384 1.00 95.44 96 PRO A C 1
ATOM 732 O O . PRO A 1 96 ? 3.898 4.792 -2.892 1.00 95.44 96 PRO A O 1
ATOM 735 N N . GLY A 1 97 ? 2.593 6.567 -3.369 1.00 94.75 97 GLY A N 1
ATOM 736 C CA . GLY A 1 97 ? 3.364 7.557 -2.616 1.00 94.75 97 GLY A CA 1
ATOM 737 C C . GLY A 1 97 ? 3.066 7.526 -1.111 1.00 94.75 97 GLY A C 1
ATOM 738 O O . GLY A 1 97 ? 2.176 6.787 -0.669 1.00 94.75 97 GLY A O 1
ATOM 739 N N . PRO A 1 98 ? 3.773 8.341 -0.309 1.00 94.56 98 PRO A N 1
ATOM 740 C CA . PRO A 1 98 ? 3.622 8.345 1.144 1.00 94.56 98 PRO A CA 1
ATOM 741 C C . PRO A 1 98 ? 2.200 8.670 1.606 1.00 94.56 98 PRO A C 1
ATOM 743 O O . PRO A 1 98 ? 1.721 8.052 2.552 1.00 94.56 98 PRO A O 1
ATOM 746 N N . GLU A 1 99 ? 1.496 9.560 0.912 1.00 95.56 99 GLU A N 1
ATOM 747 C CA . GLU A 1 99 ? 0.125 9.958 1.238 1.00 95.56 99 GLU A CA 1
ATOM 748 C C . GLU A 1 99 ? -0.868 8.803 1.027 1.00 95.56 99 GLU A C 1
ATOM 750 O O . GLU A 1 99 ? -1.764 8.589 1.840 1.00 95.56 99 GLU A O 1
ATOM 755 N N . VAL A 1 100 ? -0.679 8.001 -0.027 1.00 97.12 100 VAL A N 1
ATOM 756 C CA . VAL A 1 100 ? -1.517 6.818 -0.290 1.00 97.12 100 VAL A CA 1
ATOM 757 C C . VAL A 1 100 ? -1.255 5.724 0.744 1.00 97.12 100 VAL A C 1
ATOM 759 O O . VAL A 1 100 ? -2.189 5.072 1.214 1.00 97.12 100 VAL A O 1
ATOM 762 N N . VAL A 1 101 ? 0.010 5.524 1.126 1.00 95.56 101 VAL A N 1
ATOM 763 C CA . VAL A 1 101 ? 0.361 4.549 2.166 1.00 95.56 101 VAL A CA 1
ATOM 764 C C . VAL A 1 101 ? -0.199 4.974 3.525 1.00 95.56 101 VAL A C 1
ATOM 766 O O . VAL A 1 101 ? -0.781 4.139 4.215 1.00 95.56 101 VAL A O 1
ATOM 769 N N . LEU A 1 102 ? -0.085 6.256 3.887 1.00 95.38 102 LEU A N 1
ATOM 770 C CA . LEU A 1 102 ? -0.696 6.821 5.091 1.00 95.38 102 LEU A CA 1
ATOM 771 C C . LEU A 1 102 ? -2.212 6.601 5.094 1.00 95.38 102 LEU A C 1
ATOM 773 O O . LEU A 1 102 ? -2.753 6.045 6.049 1.00 95.38 102 LEU A O 1
ATOM 777 N N . TRP A 1 103 ? -2.881 6.962 3.996 1.00 96.19 103 TRP A N 1
ATOM 778 C CA . TRP A 1 103 ? -4.317 6.759 3.824 1.00 96.19 103 TRP A CA 1
ATOM 779 C C . TRP A 1 103 ? -4.717 5.294 4.064 1.00 96.19 103 TRP A C 1
ATOM 781 O O . TRP A 1 103 ? -5.676 5.024 4.794 1.00 96.19 103 TRP A O 1
ATOM 791 N N . ALA A 1 104 ? -3.953 4.342 3.520 1.00 97.19 104 ALA A N 1
ATOM 792 C CA . ALA A 1 104 ? -4.210 2.916 3.702 1.00 97.19 104 ALA A CA 1
ATOM 793 C C . ALA A 1 104 ? -4.007 2.471 5.156 1.00 97.19 104 ALA A C 1
ATOM 795 O O . ALA A 1 104 ? -4.824 1.708 5.674 1.00 97.19 104 ALA A O 1
ATOM 796 N N . CYS A 1 105 ? -2.958 2.963 5.826 1.00 95.69 105 CYS A N 1
ATOM 797 C CA . CYS A 1 105 ? -2.709 2.691 7.240 1.00 95.69 105 CYS A CA 1
ATOM 798 C C . CYS A 1 105 ? -3.881 3.157 8.114 1.00 95.69 105 CYS A C 1
ATOM 800 O O . CYS A 1 105 ? -4.450 2.361 8.862 1.00 95.69 105 CYS A O 1
ATOM 802 N N . VAL A 1 106 ? -4.289 4.421 7.971 1.00 95.06 106 VAL A N 1
ATOM 803 C CA . VAL A 1 106 ? -5.369 5.027 8.765 1.00 95.06 106 VAL A CA 1
ATOM 804 C C . VAL A 1 106 ? -6.692 4.297 8.537 1.00 95.06 106 VAL A C 1
ATOM 806 O O . VAL A 1 106 ? -7.415 3.974 9.482 1.00 95.06 106 VAL A O 1
ATOM 809 N N . ARG A 1 107 ? -7.021 3.972 7.281 1.00 95.50 107 ARG A N 1
ATOM 810 C CA . ARG A 1 107 ? -8.250 3.231 6.959 1.00 95.50 107 ARG A CA 1
ATOM 811 C C . ARG A 1 107 ? -8.218 1.796 7.481 1.00 95.50 107 ARG A C 1
ATOM 813 O O . ARG A 1 107 ? -9.259 1.300 7.913 1.00 95.50 107 ARG A O 1
ATOM 820 N N . ALA A 1 108 ? -7.057 1.144 7.482 1.00 95.88 108 ALA A N 1
ATOM 821 C CA . ALA A 1 108 ? -6.896 -0.195 8.037 1.00 95.88 108 ALA A CA 1
ATOM 822 C C . ALA A 1 108 ? -7.093 -0.220 9.563 1.00 95.88 108 ALA A C 1
ATOM 824 O O . ALA A 1 108 ? -7.781 -1.116 10.056 1.00 95.88 108 ALA A O 1
ATOM 825 N N . VAL A 1 109 ? -6.556 0.767 10.293 1.00 94.88 109 VAL A N 1
ATOM 826 C CA . VAL A 1 109 ? -6.782 0.916 11.745 1.00 94.88 109 VAL A CA 1
ATOM 827 C C . VAL A 1 109 ? -8.255 1.180 12.033 1.00 94.88 109 VAL A C 1
ATOM 829 O O . VAL A 1 109 ? -8.875 0.432 12.781 1.00 94.88 109 VAL A O 1
ATOM 832 N N . ARG A 1 110 ? -8.872 2.160 11.363 1.00 93.00 110 ARG A N 1
ATOM 833 C CA . ARG A 1 110 ? -10.296 2.481 11.572 1.00 93.00 110 ARG A CA 1
ATOM 834 C C . ARG A 1 110 ? -11.220 1.295 11.298 1.00 93.00 110 ARG A C 1
ATOM 836 O O . ARG A 1 110 ? -12.204 1.103 12.007 1.00 93.00 110 ARG A O 1
ATOM 843 N N . ALA A 1 111 ? -10.913 0.494 10.278 1.00 91.00 111 ALA A N 1
ATOM 844 C CA . ALA A 1 111 ? -11.667 -0.720 9.983 1.00 91.00 111 ALA A CA 1
ATOM 845 C C . ALA A 1 111 ? -11.518 -1.783 11.083 1.00 91.00 111 ALA A C 1
ATOM 847 O O . ALA A 1 111 ? -12.486 -2.483 11.373 1.00 91.00 111 ALA A O 1
ATOM 848 N N . ALA A 1 112 ? -10.337 -1.887 11.699 1.00 88.75 112 ALA A N 1
ATOM 849 C CA . ALA A 1 112 ? -10.104 -2.758 12.845 1.00 88.75 112 ALA A CA 1
ATOM 850 C C . ALA A 1 112 ? -10.937 -2.316 14.052 1.00 88.75 112 ALA A C 1
ATOM 852 O O . ALA A 1 112 ? -11.735 -3.105 14.549 1.00 88.75 112 ALA A O 1
ATOM 853 N N . SER A 1 113 ? -10.847 -1.040 14.433 1.00 86.75 113 SER A N 1
ATOM 854 C CA . SER A 1 113 ? -11.595 -0.490 15.567 1.00 86.75 113 SER A CA 1
ATOM 855 C C . SER A 1 113 ? -13.107 -0.631 15.371 1.00 86.75 113 SER A C 1
ATOM 857 O O . SER A 1 113 ? -13.828 -1.006 16.291 1.00 86.75 113 SER A O 1
ATOM 859 N N . ALA A 1 114 ? -13.607 -0.402 14.152 1.00 83.94 114 ALA A N 1
ATOM 860 C CA . ALA A 1 114 ? -15.021 -0.598 13.838 1.00 83.94 114 ALA A CA 1
ATOM 861 C C . ALA A 1 114 ? -15.460 -2.071 13.929 1.00 83.94 114 ALA A C 1
ATOM 863 O O . ALA A 1 114 ? -16.605 -2.347 14.289 1.00 83.94 114 ALA A O 1
ATOM 864 N N . ALA A 1 115 ? -14.583 -3.018 13.586 1.00 80.31 115 ALA A N 1
ATOM 865 C CA . ALA A 1 115 ? -14.863 -4.441 13.742 1.00 80.31 115 ALA A CA 1
ATOM 866 C C . ALA A 1 115 ? -14.877 -4.849 15.223 1.00 80.31 115 ALA A C 1
ATOM 868 O O . ALA A 1 115 ? -15.810 -5.532 15.636 1.00 80.31 115 ALA A O 1
ATOM 869 N N . ASP A 1 116 ? -13.924 -4.369 16.023 1.00 79.44 116 ASP A N 1
ATOM 870 C CA . ASP A 1 116 ? -13.858 -4.657 17.462 1.00 79.44 116 ASP A CA 1
ATOM 871 C C . ASP A 1 116 ? -15.097 -4.133 18.203 1.00 79.44 116 ASP A C 1
ATOM 873 O O . ASP A 1 116 ? -15.684 -4.853 19.010 1.00 79.44 116 ASP A O 1
ATOM 877 N N . VAL A 1 117 ? -15.584 -2.934 17.856 1.00 78.06 117 VAL A N 1
ATOM 878 C CA . VAL A 1 117 ? -16.843 -2.390 18.402 1.00 78.06 117 VAL A CA 1
ATOM 879 C C . VAL A 1 117 ? -18.039 -3.293 18.082 1.00 78.06 117 VAL A C 1
ATOM 881 O O . VAL A 1 117 ? -18.885 -3.512 18.945 1.00 78.06 117 VAL A O 1
ATOM 884 N N . ARG A 1 118 ? -18.119 -3.855 16.868 1.00 74.38 118 ARG A N 1
ATOM 885 C CA . ARG A 1 118 ? -19.211 -4.777 16.491 1.00 74.38 118 ARG A CA 1
ATOM 886 C C . ARG A 1 118 ? -19.110 -6.138 17.175 1.00 74.38 118 ARG A C 1
ATOM 888 O O . ARG A 1 118 ? -20.132 -6.787 17.362 1.00 74.38 118 ARG A O 1
ATOM 895 N N . VAL A 1 119 ? -17.897 -6.582 17.494 1.00 75.31 119 VAL A N 1
ATOM 896 C CA . VAL A 1 119 ? -17.633 -7.863 18.167 1.00 75.31 119 VAL A CA 1
ATOM 897 C C . VAL A 1 119 ? -17.749 -7.730 19.692 1.00 75.31 119 VAL A C 1
ATOM 899 O O . VAL A 1 119 ? -17.734 -8.738 20.395 1.00 75.31 119 VAL A O 1
ATOM 902 N N . SER A 1 120 ? -17.932 -6.514 20.222 1.00 72.12 120 SER A N 1
ATOM 903 C CA . SER A 1 120 ? -18.195 -6.297 21.643 1.00 72.12 120 SER A CA 1
ATOM 904 C C . SER A 1 120 ? -19.416 -7.096 22.103 1.00 72.12 120 SER A C 1
ATOM 906 O O . SER A 1 120 ? -20.558 -6.789 21.771 1.00 72.12 120 SER A O 1
ATOM 908 N N . ILE A 1 121 ? -19.149 -8.112 22.921 1.00 70.12 121 ILE A N 1
ATOM 909 C CA . ILE A 1 121 ? -20.152 -8.922 23.620 1.00 70.12 121 ILE A CA 1
ATOM 910 C C . ILE A 1 121 ? -20.686 -8.231 24.882 1.00 70.12 121 ILE A C 1
ATOM 912 O O . ILE A 1 121 ? -21.583 -8.760 25.536 1.00 70.12 121 ILE A O 1
ATOM 916 N N . PHE A 1 122 ? -20.129 -7.071 25.248 1.00 67.62 122 PHE A N 1
ATOM 917 C CA . PHE A 1 122 ? -20.683 -6.251 26.315 1.00 67.62 122 PHE A CA 1
ATOM 918 C C . PHE A 1 122 ? -21.917 -5.527 25.778 1.00 67.62 122 PHE A C 1
ATOM 920 O O . PHE A 1 122 ? -21.787 -4.765 24.812 1.00 67.62 122 PHE A O 1
ATOM 927 N N . PRO A 1 123 ? -23.105 -5.745 26.369 1.00 63.81 123 PRO A N 1
ATOM 928 C CA . PRO A 1 123 ? -24.258 -4.934 26.028 1.00 63.81 123 PRO A CA 1
ATOM 929 C C . PRO A 1 123 ? -23.942 -3.462 26.350 1.00 63.81 123 PRO A C 1
ATOM 931 O O . PRO A 1 123 ? -23.221 -3.196 27.319 1.00 63.81 123 PRO A O 1
ATOM 934 N N . PRO A 1 124 ? -24.446 -2.496 25.557 1.00 66.94 124 PRO A N 1
ATOM 935 C CA . PRO A 1 124 ? -24.356 -1.088 25.924 1.00 66.94 124 PRO A CA 1
ATOM 936 C C . PRO A 1 124 ? -24.913 -0.920 27.340 1.00 66.94 124 PRO A C 1
ATOM 938 O O . PRO A 1 124 ? -25.939 -1.520 27.662 1.00 66.94 124 PRO A O 1
ATOM 941 N N . ALA A 1 125 ? -24.209 -0.164 28.187 1.00 64.12 125 ALA A N 1
ATOM 942 C CA . ALA A 1 125 ? -24.612 0.048 29.571 1.00 64.12 125 ALA A CA 1
ATOM 943 C C . ALA A 1 125 ? -26.054 0.563 29.594 1.00 64.12 125 ALA A C 1
ATOM 945 O O . ALA A 1 125 ? -26.310 1.681 29.150 1.00 64.12 125 ALA A O 1
ATOM 946 N N . ASP A 1 126 ? -26.983 -0.277 30.051 1.00 64.75 126 ASP A N 1
ATOM 947 C CA . ASP A 1 126 ? -28.377 0.102 30.220 1.00 64.75 126 ASP A CA 1
ATOM 948 C C . ASP A 1 126 ? -28.424 1.199 31.296 1.00 64.75 126 ASP A C 1
ATOM 950 O O . ASP A 1 126 ? -28.115 0.911 32.460 1.00 64.75 126 ASP A O 1
ATOM 954 N N . PRO A 1 127 ? -28.765 2.458 30.954 1.00 61.59 127 PRO A N 1
ATOM 955 C CA . PRO A 1 127 ? -28.777 3.557 31.917 1.00 61.59 127 PRO A CA 1
ATOM 956 C C . PRO A 1 127 ? -29.783 3.344 33.061 1.00 61.59 127 PRO A C 1
ATOM 958 O O . PRO A 1 127 ? -29.766 4.099 34.030 1.00 61.59 127 PRO A O 1
ATOM 961 N N . GLY A 1 128 ? -30.667 2.341 32.955 1.00 62.66 128 GLY A N 1
ATOM 962 C CA . GLY A 1 128 ? -31.643 1.966 33.978 1.00 62.66 128 GLY A CA 1
ATOM 963 C C . GLY A 1 128 ? -31.203 0.857 34.941 1.00 62.66 128 GLY A C 1
ATOM 964 O O . GLY A 1 128 ? -31.956 0.535 35.863 1.00 62.66 128 GLY A O 1
ATOM 965 N N . ALA A 1 129 ? -30.019 0.258 34.768 1.00 62.94 129 ALA A N 1
ATOM 966 C CA . ALA A 1 129 ? -29.566 -0.845 35.616 1.00 62.94 129 ALA A CA 1
ATOM 967 C C . ALA A 1 129 ? -29.111 -0.350 37.004 1.00 62.94 129 ALA A C 1
ATOM 969 O O . ALA A 1 129 ? -27.937 -0.074 37.244 1.00 62.94 129 ALA A O 1
ATOM 970 N N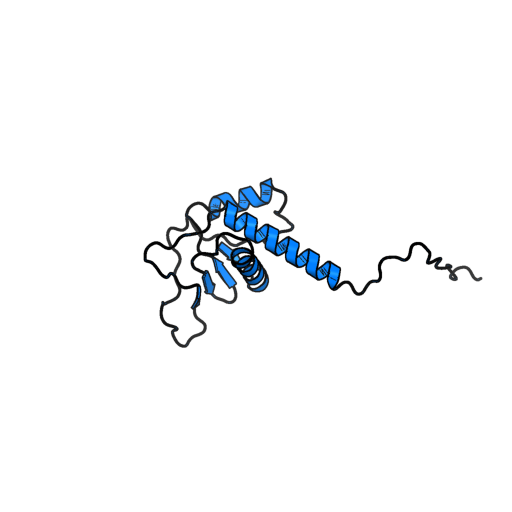 . ASN A 1 130 ? -30.050 -0.262 37.950 1.00 63.69 130 ASN A N 1
ATOM 971 C CA . ASN A 1 130 ? -29.755 0.002 39.360 1.00 63.69 130 ASN A CA 1
ATOM 972 C C . ASN A 1 130 ? -29.196 -1.270 40.023 1.00 63.69 130 ASN A C 1
ATOM 974 O O . ASN A 1 130 ? -29.936 -2.122 40.520 1.00 63.69 130 ASN A O 1
ATOM 978 N N . VAL A 1 131 ? -27.871 -1.424 39.997 1.00 70.31 131 VAL A N 1
ATOM 979 C CA . VAL A 1 131 ? -27.174 -2.491 40.725 1.00 70.31 131 VAL A CA 1
ATOM 980 C C . VAL A 1 131 ? -27.132 -2.112 42.204 1.00 70.31 131 VAL A C 1
ATOM 982 O O . VAL A 1 131 ? -26.349 -1.265 42.625 1.00 70.31 131 VAL A O 1
ATOM 985 N N . TYR A 1 132 ? -27.999 -2.732 43.003 1.00 68.19 132 TYR A N 1
ATOM 986 C CA . TYR A 1 132 ? -27.987 -2.558 44.452 1.00 68.19 132 TYR A CA 1
ATOM 987 C C . TYR A 1 132 ? -26.754 -3.238 45.058 1.00 68.19 132 TYR A C 1
ATOM 989 O O . TYR A 1 132 ? -26.600 -4.458 44.986 1.00 68.19 132 TYR A O 1
ATOM 997 N N . ASP A 1 133 ? -25.895 -2.444 45.693 1.00 71.88 133 ASP A N 1
ATOM 998 C CA . ASP A 1 133 ? -24.764 -2.936 46.474 1.00 71.88 133 ASP A CA 1
ATOM 999 C C . ASP A 1 133 ? -25.265 -3.603 47.770 1.00 71.88 133 ASP A C 1
ATOM 1001 O O . ASP A 1 133 ? -25.679 -2.949 48.729 1.00 71.88 133 ASP A O 1
ATOM 1005 N N . VAL A 1 134 ? -25.251 -4.936 47.785 1.00 73.50 134 VAL A N 1
ATOM 1006 C CA . VAL A 1 134 ? -25.669 -5.773 48.921 1.00 73.50 134 VAL A CA 1
ATOM 1007 C C . VAL A 1 134 ? -24.527 -6.083 49.895 1.00 73.50 134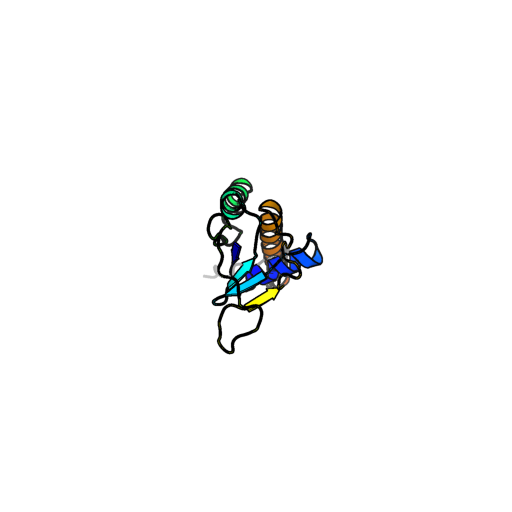 VAL A C 1
ATOM 1009 O O . VAL A 1 134 ? -24.732 -6.824 50.857 1.00 73.50 134 VAL A O 1
ATOM 1012 N N . SER A 1 135 ? -23.336 -5.501 49.712 1.00 71.19 135 SER A N 1
ATOM 1013 C CA . SER A 1 135 ? -22.174 -5.778 50.571 1.00 71.19 135 SER A CA 1
ATOM 1014 C C . SER A 1 135 ? -22.273 -5.172 51.982 1.00 71.19 135 SER A C 1
ATOM 1016 O O . SER A 1 135 ? -21.471 -5.502 52.855 1.00 71.19 135 SER A O 1
ATOM 1018 N N . ARG A 1 136 ? -23.301 -4.356 52.263 1.00 61.09 136 ARG A N 1
ATOM 1019 C CA . ARG A 1 136 ? -23.546 -3.737 53.581 1.00 61.09 136 ARG A CA 1
ATOM 1020 C C . ARG A 1 136 ? -24.664 -4.387 54.401 1.00 61.09 136 ARG A C 1
ATOM 1022 O O . ARG A 1 136 ? -25.472 -3.687 55.004 1.00 61.09 136 ARG A O 1
ATOM 1029 N N . ARG A 1 137 ? -24.722 -5.719 54.467 1.00 58.78 137 ARG A N 1
ATOM 1030 C CA . ARG A 1 137 ? -25.503 -6.404 55.512 1.00 58.78 137 ARG A CA 1
ATOM 1031 C C . ARG A 1 137 ? -24.577 -7.020 56.554 1.00 58.78 137 ARG A C 1
ATOM 1033 O O . ARG A 1 137 ? -24.184 -8.177 56.433 1.00 58.78 137 ARG A O 1
ATOM 1040 N N . ARG A 1 138 ? -24.270 -6.235 57.582 1.00 57.22 138 ARG A N 1
ATOM 1041 C CA . ARG A 1 138 ? -23.990 -6.711 58.937 1.00 57.22 138 ARG A CA 1
ATOM 1042 C C . ARG A 1 138 ? -24.524 -5.701 59.934 1.00 57.22 138 ARG A C 1
ATOM 1044 O O . ARG A 1 138 ? -24.348 -4.495 59.665 1.00 57.22 138 ARG A O 1
#

Secondary structure (DSSP, 8-state):
-EE-HHHHHHHHHHHHHTSS---SEEEETTEEEE---TTHHHHHHHHHHHTTTTTTS--PBP-SSSS---PPPSS--SSS--EEEE--SSSS-----HHHHHHHHHHHHHHHHHHHHHH--SPP--TT------TT--